Protein AF-A0A9E5WN02-F1 (afdb_monomer_lite)

pLDDT: mean 92.17, std 10.52, range [40.91, 98.56]

Secondary structure (DSSP, 8-state):
-------PPPPPP-S-SS-HHHHHHH--------SPPPPHHHHHHHHHHHH-B-STT--BSS--GGG--------EETTEE-

Radius of gyration: 15.2 Å; chains: 1; bounding box: 36×28×35 Å

Foldseek 3Di:
DPDDDDDDADAADPDDDDDPVRCVVPDDDDDDDDPDDDDSRRVNNVVQCVFNADDPVRDHNDDDVVSPSPDDDWDQDPVGID

Sequence (82 aa):
MEARHEQRLPMATTRGGMSLTESLARRRSLREFTSERLTEEQLGQLCWAAQGITSPEGFRTAPSAGAILPFTLLVASPLGVA

Structure (mmCIF, N/CA/C/O backbone):
data_AF-A0A9E5WN02-F1
#
_entry.id   AF-A0A9E5WN02-F1
#
loop_
_atom_site.group_PDB
_atom_site.id
_atom_site.type_symbol
_atom_site.label_atom_id
_atom_site.label_alt_id
_atom_site.label_comp_id
_atom_site.label_asym_id
_atom_site.label_entity_id
_atom_site.label_seq_id
_atom_site.pdbx_PDB_ins_code
_atom_site.Cartn_x
_atom_site.Cartn_y
_atom_site.Cartn_z
_atom_site.occupancy
_atom_site.B_iso_or_equiv
_atom_site.auth_seq_id
_atom_site.auth_comp_id
_atom_site.auth_asym_id
_atom_site.auth_atom_id
_atom_site.pdbx_PDB_model_num
ATOM 1 N N . MET A 1 1 ? -25.515 15.911 -14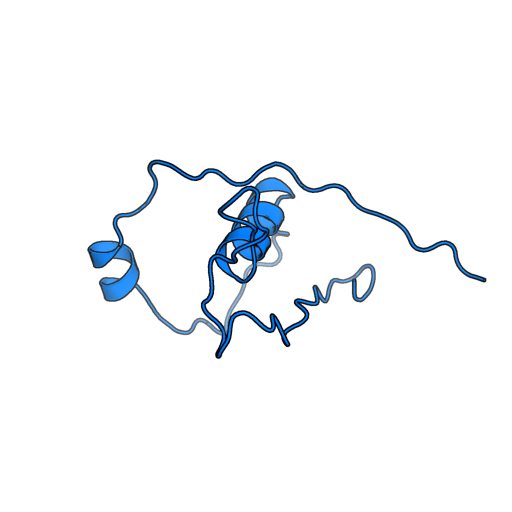.933 1.00 40.91 1 MET A N 1
ATOM 2 C CA . MET A 1 1 ? -24.205 15.261 -14.730 1.00 40.91 1 MET A CA 1
ATOM 3 C C . MET A 1 1 ? -23.719 15.696 -13.365 1.00 40.91 1 MET A C 1
ATOM 5 O O . MET A 1 1 ? -23.501 16.887 -13.192 1.00 40.91 1 MET A O 1
ATOM 9 N N . GLU A 1 2 ? -23.640 14.794 -12.390 1.00 45.41 2 GLU A N 1
ATOM 10 C CA . GLU A 1 2 ? -22.978 15.109 -11.119 1.00 45.41 2 GLU A CA 1
ATOM 11 C C . GLU A 1 2 ? -21.490 15.343 -11.379 1.00 45.41 2 GLU A C 1
ATOM 13 O O . GLU A 1 2 ? 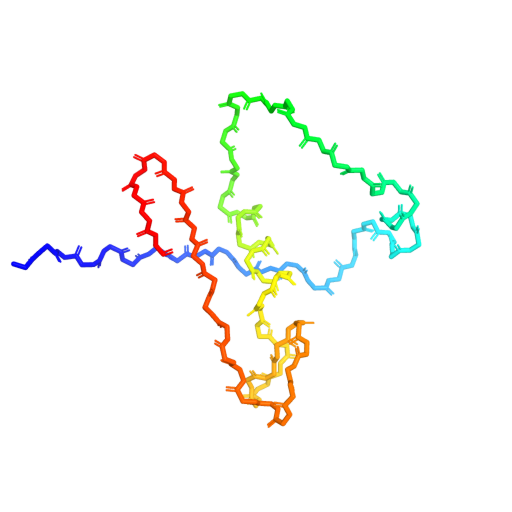-20.850 14.589 -12.118 1.00 45.41 2 GLU A O 1
ATOM 18 N N . ALA A 1 3 ? -20.962 16.440 -10.840 1.00 52.31 3 ALA A N 1
ATOM 19 C CA . ALA A 1 3 ? -19.553 16.770 -10.959 1.00 52.31 3 ALA A CA 1
ATOM 20 C C . ALA A 1 3 ? -18.731 15.668 -10.282 1.00 52.31 3 ALA A C 1
ATOM 22 O O . ALA A 1 3 ? -18.941 15.363 -9.109 1.00 52.31 3 ALA A O 1
ATOM 23 N N . ARG A 1 4 ? -17.794 15.064 -11.020 1.00 62.19 4 ARG A N 1
ATOM 24 C CA . ARG A 1 4 ? -16.800 14.161 -10.431 1.00 62.19 4 ARG A CA 1
ATOM 25 C C . ARG A 1 4 ? -15.952 14.991 -9.471 1.00 62.19 4 ARG A C 1
A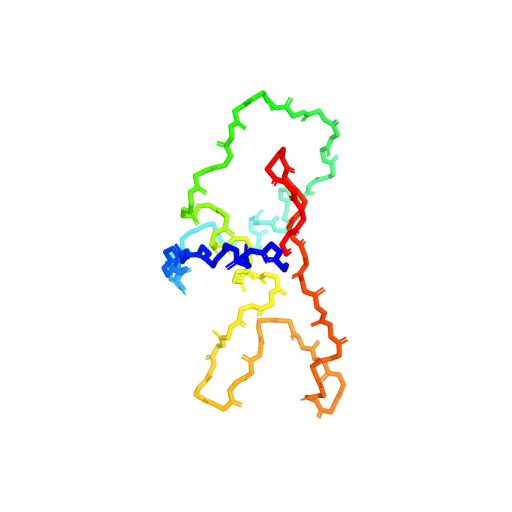TOM 27 O O . ARG A 1 4 ? -15.236 15.885 -9.910 1.00 62.19 4 ARG A O 1
ATOM 34 N N . HIS A 1 5 ? -16.087 14.735 -8.175 1.00 69.94 5 HIS A N 1
ATOM 35 C CA . HIS A 1 5 ? -15.296 15.410 -7.157 1.00 69.94 5 HIS A CA 1
ATOM 36 C C . HIS A 1 5 ? -13.889 14.805 -7.151 1.00 69.94 5 HIS A C 1
ATOM 38 O O . HIS A 1 5 ? -13.682 13.697 -6.662 1.00 69.94 5 HIS A O 1
ATOM 44 N N . GLU A 1 6 ? -12.925 15.510 -7.738 1.00 81.31 6 GLU A N 1
ATOM 45 C CA . GLU A 1 6 ? -11.524 15.097 -7.731 1.00 81.31 6 GLU A CA 1
ATOM 46 C C . GLU A 1 6 ? -10.886 15.478 -6.390 1.00 81.31 6 GLU A C 1
ATOM 48 O O . GLU A 1 6 ? -10.814 16.655 -6.034 1.00 81.31 6 GLU A O 1
ATOM 53 N N . GLN A 1 7 ? -10.440 14.477 -5.627 1.00 86.19 7 GLN A N 1
ATOM 54 C CA . GLN A 1 7 ? -9.731 14.681 -4.366 1.00 86.19 7 GLN A CA 1
ATOM 55 C C . GLN A 1 7 ? -8.241 14.419 -4.564 1.00 86.19 7 GLN A C 1
ATOM 57 O O . GLN A 1 7 ? -7.826 13.339 -4.988 1.00 86.19 7 GLN A O 1
ATOM 62 N N . ARG A 1 8 ? -7.422 15.413 -4.225 1.00 92.31 8 ARG A N 1
ATOM 63 C CA . ARG A 1 8 ? -5.968 15.306 -4.304 1.00 92.31 8 ARG A CA 1
ATOM 64 C C . ARG A 1 8 ? -5.425 14.785 -2.981 1.00 92.31 8 ARG A C 1
ATOM 66 O O . ARG A 1 8 ? -5.628 15.414 -1.951 1.00 92.31 8 ARG A O 1
ATOM 73 N N . LEU A 1 9 ? -4.722 13.659 -3.025 1.00 94.06 9 LEU A N 1
ATOM 74 C CA . LEU A 1 9 ? -4.083 13.077 -1.847 1.00 94.06 9 LEU A CA 1
ATOM 75 C C . LEU A 1 9 ? -2.627 13.555 -1.711 1.00 94.06 9 LEU A C 1
ATOM 77 O O . LEU A 1 9 ? -1.971 13.821 -2.728 1.00 94.06 9 LEU A O 1
ATOM 81 N N . PRO A 1 10 ? -2.101 13.643 -0.477 1.00 95.56 10 PRO A N 1
ATOM 82 C CA . PRO A 1 10 ? -0.685 13.885 -0.229 1.00 95.56 10 PRO A CA 1
ATOM 83 C C . PRO A 1 10 ? 0.214 12.849 -0.915 1.00 95.56 10 PRO A C 1
ATOM 85 O O . PRO A 1 10 ? -0.164 11.692 -1.113 1.00 95.56 10 PRO A O 1
ATOM 88 N N . MET A 1 11 ? 1.439 13.259 -1.258 1.00 92.12 11 MET A N 1
ATOM 89 C CA . MET A 1 11 ? 2.441 12.330 -1.781 1.00 92.12 11 MET A CA 1
ATOM 90 C C . MET A 1 11 ? 2.816 11.287 -0.728 1.00 92.12 11 MET A C 1
ATOM 92 O O . MET A 1 11 ? 3.057 11.617 0.433 1.00 92.12 11 MET A O 1
ATOM 96 N N . ALA A 1 12 ? 2.927 10.032 -1.157 1.00 95.44 12 ALA A N 1
ATOM 97 C CA . ALA A 1 12 ? 3.374 8.955 -0.291 1.00 95.44 12 ALA A CA 1
ATOM 98 C C . ALA A 1 12 ? 4.853 9.103 0.086 1.00 95.44 12 ALA A C 1
ATOM 100 O O . ALA A 1 12 ? 5.695 9.534 -0.708 1.00 95.44 12 ALA A O 1
ATOM 101 N N . THR A 1 13 ? 5.177 8.671 1.298 1.00 95.00 13 THR A N 1
ATOM 102 C CA . THR A 1 13 ? 6.553 8.544 1.767 1.00 95.00 13 THR A CA 1
ATOM 103 C C . THR A 1 13 ? 7.172 7.275 1.181 1.00 95.00 13 THR A C 1
ATOM 105 O O . THR A 1 13 ? 6.623 6.182 1.317 1.00 95.00 13 THR A O 1
ATOM 108 N N . THR A 1 14 ? 8.335 7.413 0.540 1.00 94.00 14 THR A N 1
ATOM 109 C CA . THR A 1 14 ? 9.047 6.316 -0.150 1.00 94.00 14 THR A CA 1
ATOM 110 C C . THR A 1 14 ? 10.314 5.853 0.576 1.00 94.00 14 THR A C 1
ATOM 112 O O . THR A 1 14 ? 11.052 5.007 0.070 1.00 94.00 14 THR A O 1
ATOM 115 N N . ARG A 1 15 ? 10.600 6.409 1.761 1.00 92.81 15 ARG A N 1
ATOM 116 C CA . ARG A 1 15 ? 11.785 6.098 2.575 1.00 92.81 15 ARG A CA 1
ATOM 117 C C . ARG A 1 15 ? 11.417 5.974 4.054 1.00 92.81 15 ARG A C 1
ATOM 119 O O . ARG A 1 15 ? 10.567 6.709 4.539 1.00 92.81 15 ARG A O 1
ATOM 126 N N . GLY A 1 16 ? 12.119 5.106 4.780 1.00 91.44 16 GLY A N 1
ATOM 127 C CA . GLY A 1 16 ? 11.874 4.873 6.207 1.00 91.44 16 GLY A CA 1
ATOM 128 C C . GLY A 1 16 ? 10.686 3.940 6.469 1.00 91.44 16 GLY A C 1
ATOM 129 O O . GLY A 1 16 ? 10.331 3.134 5.613 1.00 91.44 16 GLY A O 1
ATOM 130 N N . GLY A 1 17 ? 10.093 4.042 7.662 1.00 92.25 17 GLY A N 1
ATOM 131 C CA . GLY A 1 17 ? 8.986 3.187 8.103 1.00 92.25 17 GLY A CA 1
ATOM 132 C C . GLY A 1 17 ? 9.424 1.852 8.719 1.00 92.25 17 GLY A C 1
ATOM 133 O O . GLY A 1 17 ? 10.593 1.646 9.047 1.00 92.25 17 GLY A O 1
ATOM 134 N N . MET A 1 18 ? 8.453 0.952 8.905 1.00 95.44 18 MET A N 1
ATOM 135 C CA . MET A 1 18 ? 8.686 -0.417 9.378 1.00 95.44 18 MET A CA 1
ATOM 136 C C . MET A 1 18 ? 9.488 -1.201 8.334 1.00 95.44 18 MET A C 1
ATOM 138 O O . MET A 1 18 ? 9.216 -1.103 7.137 1.00 95.44 18 MET A O 1
ATOM 142 N N . SER A 1 19 ? 10.452 -2.014 8.772 1.00 97.12 19 SER A N 1
ATOM 143 C CA . SER A 1 19 ? 11.206 -2.853 7.834 1.00 97.12 19 SER A CA 1
ATOM 144 C C . SER A 1 19 ? 10.289 -3.850 7.113 1.00 97.12 19 SER A C 1
ATOM 146 O O . SER A 1 19 ? 9.250 -4.264 7.641 1.00 97.12 19 SER A O 1
ATOM 148 N N . LEU A 1 20 ? 10.687 -4.290 5.916 1.00 95.81 20 LEU A N 1
ATOM 149 C CA . LEU A 1 20 ? 9.938 -5.308 5.175 1.00 95.81 20 LEU A CA 1
ATOM 150 C C . LEU A 1 20 ? 9.795 -6.601 5.994 1.00 95.81 20 LEU A C 1
ATOM 152 O O . LEU A 1 20 ? 8.699 -7.144 6.109 1.00 95.81 20 LEU A O 1
ATOM 156 N N . THR A 1 21 ? 10.884 -7.063 6.611 1.00 98.50 21 THR A N 1
ATOM 157 C CA . THR A 1 21 ? 10.904 -8.289 7.421 1.00 98.50 21 THR A CA 1
ATOM 158 C C . THR A 1 21 ? 9.960 -8.198 8.616 1.00 98.50 21 THR A C 1
ATOM 160 O O . THR A 1 21 ? 9.200 -9.128 8.884 1.00 98.50 21 THR A O 1
ATOM 163 N N . GLU A 1 22 ? 9.957 -7.064 9.314 1.00 98.44 22 GLU A N 1
ATOM 164 C CA . GLU A 1 22 ? 9.049 -6.832 10.435 1.00 98.44 22 GLU A CA 1
ATOM 165 C C . GLU A 1 22 ? 7.585 -6.759 9.981 1.00 98.44 22 GLU A C 1
ATOM 167 O O . GLU A 1 22 ? 6.718 -7.374 10.605 1.00 98.44 22 GLU A O 1
ATOM 172 N N . SER A 1 23 ? 7.317 -6.090 8.855 1.00 97.31 23 SER A N 1
ATOM 173 C CA . SER A 1 23 ? 5.979 -6.009 8.255 1.00 97.31 23 SER A CA 1
ATOM 174 C C . SER A 1 23 ? 5.432 -7.399 7.920 1.00 97.31 23 SER A C 1
ATOM 176 O O . SER A 1 23 ? 4.288 -7.721 8.249 1.00 97.31 23 SER A O 1
ATOM 178 N N . LEU A 1 24 ? 6.264 -8.260 7.323 1.00 98.12 24 LEU A N 1
ATOM 179 C CA . LEU A 1 24 ? 5.908 -9.642 6.995 1.00 98.12 24 LEU A CA 1
ATOM 180 C C . LEU A 1 24 ? 5.635 -10.477 8.253 1.00 98.12 24 LEU A C 1
ATOM 182 O O . LEU A 1 24 ? 4.640 -11.202 8.298 1.00 98.12 24 LEU A O 1
ATOM 186 N N . ALA A 1 25 ? 6.465 -10.343 9.291 1.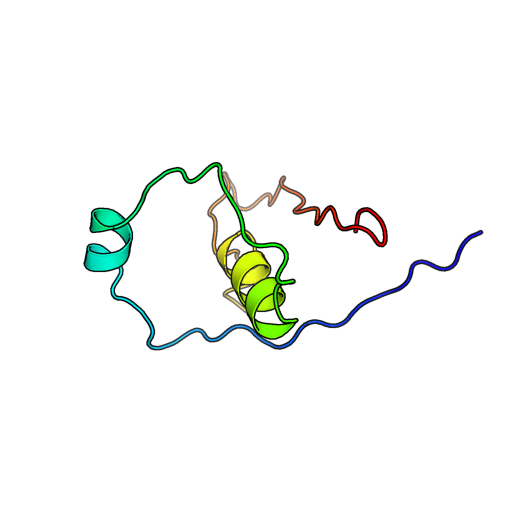00 98.56 25 ALA A N 1
ATOM 187 C CA . ALA A 1 25 ? 6.284 -11.058 10.554 1.00 98.56 25 ALA A CA 1
ATOM 188 C C . ALA A 1 25 ? 4.979 -10.657 11.273 1.00 98.56 25 ALA A C 1
ATOM 190 O O . ALA A 1 25 ? 4.236 -11.518 11.766 1.00 98.56 25 ALA A O 1
ATOM 191 N N . ARG A 1 26 ? 4.672 -9.352 11.296 1.00 98.25 26 ARG A N 1
ATOM 192 C CA . ARG A 1 26 ? 3.495 -8.779 11.971 1.00 98.25 26 ARG A CA 1
ATOM 193 C C . ARG A 1 26 ? 2.191 -8.918 11.183 1.00 98.25 26 ARG A C 1
ATOM 195 O O . ARG A 1 26 ? 1.124 -8.765 11.772 1.00 98.25 26 ARG A O 1
ATOM 202 N N . ARG A 1 27 ? 2.233 -9.223 9.882 1.00 98.12 27 ARG A N 1
ATOM 203 C CA . ARG A 1 27 ? 1.042 -9.279 9.018 1.00 98.12 27 ARG A CA 1
ATOM 204 C C . ARG A 1 27 ? -0.019 -10.242 9.566 1.00 98.12 27 ARG A C 1
ATOM 206 O O . ARG A 1 27 ? 0.208 -11.450 9.677 1.00 98.12 27 ARG A O 1
ATOM 213 N N . ARG A 1 28 ? -1.216 -9.724 9.839 1.00 98.06 28 ARG A N 1
ATOM 214 C CA . ARG A 1 28 ? -2.410 -10.486 10.239 1.00 98.06 28 ARG A CA 1
ATOM 215 C C . ARG A 1 28 ? -3.639 -9.942 9.511 1.00 98.06 28 ARG A C 1
ATOM 217 O O . ARG A 1 28 ? -3.641 -8.798 9.072 1.00 98.06 28 ARG A O 1
ATOM 224 N N . SER A 1 29 ? -4.669 -10.772 9.365 1.00 98.19 29 SER A N 1
ATOM 225 C CA . SER A 1 29 ? -5.979 -10.327 8.876 1.00 98.19 29 SER A CA 1
ATOM 226 C C . SER A 1 29 ? -6.815 -9.882 10.072 1.00 98.19 29 SER A C 1
ATOM 228 O O . SER A 1 29 ? -7.200 -10.721 10.885 1.00 98.19 29 SER A O 1
ATOM 230 N N . LEU A 1 30 ? -7.070 -8.581 10.181 1.00 97.38 30 LEU A N 1
ATOM 231 C CA . LEU A 1 30 ? -7.932 -7.993 11.207 1.00 97.38 30 LEU A CA 1
ATOM 232 C C . LEU A 1 30 ? -9.342 -7.796 10.637 1.00 97.38 30 LEU A C 1
ATOM 234 O O . LEU A 1 30 ? -9.490 -7.520 9.447 1.00 97.38 30 LEU A O 1
ATOM 238 N N . ARG A 1 31 ? -10.370 -8.003 11.466 1.00 97.81 31 ARG A N 1
ATOM 239 C CA . ARG A 1 31 ? -11.792 -7.887 11.075 1.00 97.81 31 ARG A CA 1
ATOM 240 C C . ARG A 1 31 ? -12.604 -6.971 11.993 1.00 97.81 31 ARG A C 1
ATOM 242 O O . ARG A 1 31 ? -13.780 -6.751 11.739 1.00 97.81 31 ARG A O 1
ATOM 249 N N . GLU A 1 32 ? -11.968 -6.447 13.031 1.00 97.94 32 GLU A N 1
ATOM 250 C CA . GLU A 1 32 ? -12.521 -5.454 13.944 1.00 97.94 32 GLU A CA 1
ATOM 251 C C . GLU A 1 32 ? -11.739 -4.158 13.728 1.00 97.94 32 GLU A C 1
ATOM 253 O O . GLU A 1 32 ? -10.506 -4.183 13.666 1.00 97.94 32 GLU A O 1
ATOM 258 N N . PHE A 1 33 ? -12.451 -3.044 13.565 1.00 96.56 33 PHE A N 1
ATOM 259 C CA . PHE A 1 33 ? -11.882 -1.741 13.224 1.00 96.56 33 PHE A CA 1
ATOM 260 C C . PHE A 1 33 ? -12.416 -0.675 14.179 1.00 96.56 33 PHE A C 1
ATOM 262 O O . PHE A 1 33 ? -13.540 -0.782 14.672 1.00 96.56 33 PHE A O 1
ATOM 269 N N . THR A 1 34 ? -11.620 0.362 14.428 1.00 97.19 34 THR A N 1
ATOM 270 C CA . THR A 1 34 ? -12.082 1.545 15.159 1.00 97.19 34 THR A CA 1
ATOM 271 C C . THR A 1 34 ? -13.036 2.368 14.286 1.00 97.19 34 THR A C 1
ATOM 273 O O . THR A 1 34 ? -13.097 2.203 13.067 1.00 97.19 34 THR A O 1
ATOM 276 N N . SER A 1 35 ? -13.779 3.288 14.902 1.00 95.88 35 SER A N 1
ATOM 277 C CA . SER A 1 35 ? -14.594 4.277 14.182 1.00 95.88 35 SER A CA 1
ATOM 278 C C . SER A 1 35 ? -13.779 5.466 13.653 1.00 95.88 35 SER A C 1
ATOM 280 O O . SER A 1 35 ? -14.349 6.397 13.082 1.00 95.88 35 SER A O 1
ATOM 282 N N . GLU A 1 36 ? -12.466 5.481 13.889 1.00 96.25 36 GLU A N 1
ATOM 283 C CA . GLU A 1 36 ? -11.581 6.552 13.439 1.00 96.25 36 GLU A CA 1
ATOM 284 C C . GLU A 1 36 ? -11.393 6.476 11.923 1.00 96.25 36 GLU A C 1
ATOM 286 O O . GLU A 1 36 ? -11.170 5.408 11.350 1.00 96.25 36 GLU A O 1
ATOM 291 N N . ARG A 1 37 ? -11.494 7.629 11.255 1.00 94.25 37 ARG A N 1
ATOM 292 C CA . ARG A 1 37 ? -11.235 7.713 9.816 1.00 94.25 37 ARG A CA 1
ATOM 293 C C . ARG A 1 37 ? -9.732 7.745 9.571 1.00 94.25 37 ARG A C 1
ATOM 295 O O . ARG A 1 37 ? -8.991 8.341 10.348 1.00 94.25 37 ARG A O 1
ATOM 302 N N . LEU A 1 38 ? -9.311 7.176 8.445 1.00 95.81 38 LEU A N 1
ATOM 303 C CA . LEU A 1 38 ? -7.957 7.378 7.938 1.00 95.81 38 LEU A CA 1
ATOM 304 C C . LEU A 1 38 ? -7.730 8.859 7.619 1.00 95.81 38 LEU A C 1
ATOM 306 O O . LEU A 1 38 ? -8.628 9.526 7.097 1.00 95.81 38 LEU A O 1
ATOM 310 N N . THR A 1 39 ? -6.523 9.352 7.889 1.00 95.69 39 THR A N 1
ATOM 311 C CA . THR A 1 39 ? -6.093 10.663 7.390 1.00 95.69 39 THR A CA 1
ATOM 312 C C . THR A 1 39 ? -5.837 10.602 5.882 1.00 95.69 39 THR A C 1
ATOM 314 O O . THR A 1 39 ? -5.666 9.521 5.308 1.00 95.69 39 THR A O 1
ATOM 317 N N . GLU A 1 40 ? -5.785 11.757 5.218 1.00 94.88 40 GLU A N 1
ATOM 318 C CA . GLU A 1 40 ? -5.490 11.809 3.781 1.00 94.88 40 GLU A CA 1
ATOM 319 C C . GLU A 1 40 ?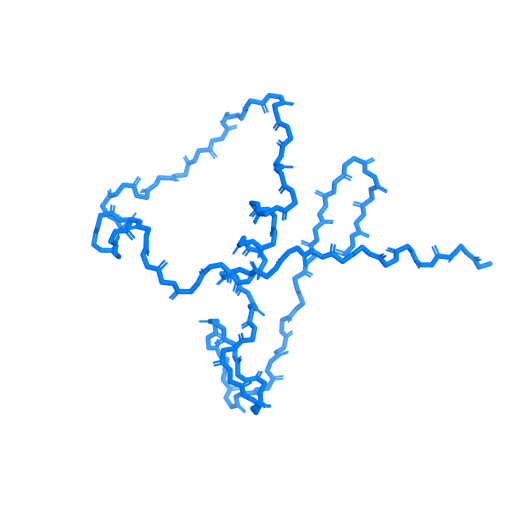 -4.089 11.272 3.466 1.00 94.88 40 GLU A C 1
ATOM 321 O O . GLU A 1 40 ? -3.903 10.603 2.451 1.00 94.88 40 GLU A O 1
ATOM 326 N N . GLU A 1 41 ? -3.115 11.486 4.354 1.00 96.19 41 GLU A N 1
ATOM 327 C CA . GLU A 1 41 ? -1.768 10.925 4.232 1.00 96.19 41 GLU A CA 1
ATOM 328 C C . GLU A 1 41 ? -1.792 9.399 4.319 1.00 96.19 41 GLU A C 1
ATOM 330 O O . GLU A 1 41 ? -1.149 8.725 3.516 1.00 96.19 41 GLU A O 1
ATOM 335 N N . GLN A 1 42 ? -2.547 8.836 5.268 1.00 96.25 42 GLN A N 1
ATOM 336 C CA . GLN A 1 42 ? -2.684 7.385 5.410 1.00 96.25 42 GLN A CA 1
ATOM 337 C C . GLN A 1 42 ? -3.374 6.774 4.187 1.00 96.25 42 GLN A C 1
ATOM 339 O O . GLN A 1 42 ? -2.919 5.753 3.669 1.00 96.25 42 GLN A O 1
ATOM 344 N N . LEU A 1 43 ? -4.438 7.415 3.695 1.00 96.06 43 LEU A N 1
ATOM 345 C CA . LEU A 1 43 ? -5.136 6.986 2.488 1.00 96.06 43 LEU A CA 1
ATOM 346 C C . LEU A 1 43 ? -4.220 7.061 1.258 1.00 96.06 43 LEU A C 1
ATOM 348 O O . LEU A 1 43 ? -4.108 6.085 0.518 1.00 96.06 43 LEU A O 1
ATOM 352 N N . GLY A 1 44 ? -3.505 8.173 1.073 1.00 96.56 44 GLY A N 1
ATOM 353 C CA . GLY A 1 44 ? -2.530 8.351 -0.006 1.00 96.56 44 GLY A CA 1
ATOM 354 C C . GLY A 1 44 ? -1.404 7.319 0.044 1.00 96.56 44 GLY A C 1
ATOM 355 O O . GLY A 1 44 ? -1.057 6.731 -0.982 1.00 96.56 44 GLY A O 1
ATOM 356 N N . GLN A 1 45 ? -0.889 7.024 1.240 1.00 97.44 45 GLN A N 1
ATOM 357 C CA . GLN A 1 45 ? 0.134 6.003 1.446 1.00 97.44 45 GLN A CA 1
ATOM 358 C C . GLN A 1 45 ? -0.370 4.604 1.065 1.00 97.44 45 GLN A C 1
ATOM 360 O O . GLN A 1 45 ? 0.358 3.862 0.407 1.00 97.44 45 GLN A O 1
ATOM 365 N N . LEU A 1 46 ? -1.600 4.240 1.444 1.00 96.62 46 LEU A N 1
ATOM 366 C CA . LEU A 1 46 ? -2.205 2.950 1.095 1.00 96.62 46 LEU A CA 1
ATOM 367 C C . LEU A 1 46 ? -2.449 2.829 -0.413 1.00 96.62 46 LEU A C 1
ATOM 369 O O . LEU A 1 46 ? -2.085 1.815 -1.011 1.00 96.62 46 LEU A O 1
ATOM 373 N N . CYS A 1 47 ? -3.003 3.871 -1.038 1.00 96.94 47 CYS A N 1
ATOM 374 C CA . CYS A 1 47 ? 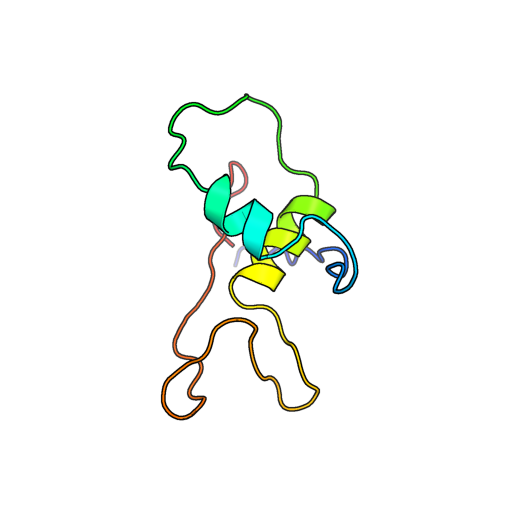-3.223 3.910 -2.482 1.00 96.94 47 CYS A CA 1
ATOM 375 C C . CYS A 1 47 ? -1.907 3.780 -3.257 1.00 96.94 47 CYS A C 1
ATOM 377 O O . CYS A 1 47 ? -1.812 2.991 -4.202 1.00 96.94 47 CYS A O 1
ATOM 379 N N . TRP A 1 48 ? -0.867 4.501 -2.825 1.00 97.12 48 TRP A N 1
ATOM 380 C CA . TRP A 1 48 ? 0.455 4.388 -3.428 1.00 97.12 48 TRP A CA 1
ATOM 381 C C . TRP A 1 48 ? 1.076 3.009 -3.191 1.00 97.12 48 TRP A C 1
ATOM 383 O O . TRP A 1 48 ? 1.595 2.415 -4.127 1.00 97.12 48 TRP A O 1
ATOM 393 N N . ALA A 1 49 ? 0.986 2.444 -1.986 1.00 96.69 49 ALA A N 1
ATOM 394 C CA . ALA A 1 49 ? 1.505 1.103 -1.726 1.00 96.69 49 ALA A CA 1
ATOM 395 C C . ALA A 1 49 ? 0.832 0.048 -2.625 1.00 96.69 49 ALA A C 1
ATOM 397 O O . ALA A 1 49 ? 1.514 -0.833 -3.147 1.00 96.69 49 ALA A O 1
ATOM 398 N N . ALA A 1 50 ? -0.477 0.167 -2.867 1.00 96.75 50 ALA A N 1
ATOM 399 C CA . ALA A 1 50 ? -1.247 -0.790 -3.657 1.00 96.75 50 ALA A CA 1
ATOM 400 C C . ALA A 1 50 ? -1.004 -0.698 -5.176 1.00 96.75 50 ALA A C 1
ATOM 402 O O . ALA A 1 50 ? -0.828 -1.733 -5.816 1.00 96.75 50 ALA A O 1
ATOM 403 N N . GLN A 1 51 ? -1.037 0.508 -5.760 1.00 96.62 51 GLN A N 1
ATOM 404 C CA . GLN A 1 51 ? -0.942 0.742 -7.217 1.00 96.62 51 GLN A CA 1
ATOM 405 C C . GLN A 1 51 ? -0.256 2.086 -7.564 1.00 96.62 51 GLN A C 1
ATOM 407 O O . GLN A 1 51 ? -0.538 2.713 -8.591 1.00 96.62 51 GLN A O 1
ATOM 412 N N . GLY A 1 52 ? 0.626 2.586 -6.701 1.00 95.88 52 GLY A N 1
ATOM 413 C CA . GLY A 1 52 ? 1.313 3.867 -6.876 1.00 95.88 52 GLY A CA 1
ATOM 414 C C . GLY A 1 52 ? 2.355 3.841 -7.983 1.00 95.88 52 GLY A C 1
ATOM 415 O O . GLY A 1 52 ? 2.896 2.788 -8.299 1.00 95.88 52 GLY A O 1
ATOM 416 N N . ILE A 1 53 ? 2.646 5.004 -8.570 1.00 95.62 53 ILE A N 1
ATOM 417 C CA . ILE A 1 53 ? 3.681 5.149 -9.602 1.00 95.62 53 ILE A CA 1
ATOM 418 C C . ILE A 1 53 ? 5.067 5.209 -8.940 1.00 95.62 53 ILE A C 1
ATOM 420 O O . ILE A 1 53 ? 5.251 5.916 -7.945 1.00 95.62 53 ILE A O 1
ATOM 424 N N . THR A 1 54 ? 6.034 4.474 -9.490 1.00 95.75 54 THR A N 1
ATOM 425 C CA . THR A 1 54 ? 7.409 4.352 -8.974 1.00 95.75 54 THR A CA 1
ATOM 426 C C . THR A 1 54 ? 8.477 4.855 -9.943 1.00 95.75 54 THR A C 1
ATOM 428 O O . THR A 1 54 ? 9.628 5.007 -9.537 1.00 95.75 54 THR A O 1
ATOM 431 N N . SER A 1 55 ? 8.119 5.146 -11.197 1.00 94.62 55 SER A N 1
ATOM 432 C CA . SER A 1 55 ? 9.049 5.652 -12.208 1.00 94.62 55 SER A CA 1
ATOM 433 C C . SER A 1 55 ? 8.386 6.655 -13.168 1.00 94.62 55 SER A C 1
ATOM 435 O O . SER A 1 55 ? 7.157 6.645 -13.300 1.00 94.62 55 SER A O 1
ATOM 437 N N . PRO A 1 56 ? 9.166 7.513 -13.857 1.00 95.06 56 PRO A N 1
ATOM 438 C CA . PRO A 1 56 ? 8.648 8.427 -14.882 1.00 95.06 56 PRO A CA 1
ATOM 439 C C . PRO A 1 56 ? 7.912 7.723 -16.031 1.00 95.06 56 PRO A C 1
ATOM 441 O O . PRO A 1 56 ? 7.007 8.298 -16.624 1.00 95.06 56 PRO A O 1
ATOM 444 N N . GLU A 1 57 ? 8.267 6.471 -16.320 1.00 93.44 57 GLU A N 1
ATOM 445 C CA . GLU A 1 57 ? 7.636 5.624 -17.340 1.00 93.44 57 GLU A CA 1
ATOM 446 C C . GLU A 1 57 ? 6.258 5.089 -16.907 1.00 93.44 57 GLU A C 1
ATOM 448 O O . GLU A 1 57 ? 5.567 4.447 -17.695 1.00 93.44 57 GLU A O 1
ATOM 453 N N . GLY A 1 58 ? 5.836 5.349 -15.664 1.00 93.62 58 GLY A N 1
ATOM 454 C CA . GLY A 1 58 ? 4.525 4.951 -15.151 1.00 93.62 58 GLY A CA 1
ATOM 455 C C . GLY A 1 58 ? 4.480 3.554 -14.529 1.00 93.62 58 GLY A C 1
ATOM 456 O O . GLY A 1 58 ? 3.383 3.024 -14.318 1.00 93.62 58 GLY A O 1
ATOM 457 N N . PHE A 1 59 ? 5.635 2.952 -14.210 1.00 95.00 59 PHE A N 1
ATOM 458 C CA . PHE A 1 59 ? 5.671 1.675 -13.494 1.00 95.00 59 PHE A CA 1
ATOM 459 C C . PHE A 1 59 ? 5.000 1.779 -12.129 1.00 95.00 59 PHE A C 1
ATOM 461 O O . PHE A 1 59 ? 4.955 2.847 -11.518 1.00 95.00 59 PHE A O 1
ATOM 468 N N . ARG A 1 60 ? 4.447 0.655 -11.668 1.00 96.44 60 ARG A N 1
ATOM 469 C CA . ARG A 1 60 ? 3.626 0.581 -10.461 1.00 96.44 60 ARG A CA 1
ATOM 470 C C . ARG A 1 60 ? 4.349 -0.138 -9.328 1.00 96.44 60 ARG A C 1
ATOM 472 O O . ARG A 1 60 ? 5.240 -0.949 -9.574 1.00 96.44 60 ARG A O 1
ATOM 479 N N . THR A 1 61 ? 3.943 0.131 -8.089 1.00 96.50 61 THR A N 1
ATOM 480 C CA . THR A 1 61 ? 4.411 -0.610 -6.905 1.00 96.50 61 THR A CA 1
ATOM 481 C C . THR A 1 61 ? 4.088 -2.101 -6.994 1.00 96.50 61 THR A C 1
ATOM 483 O O . THR A 1 61 ? 4.889 -2.927 -6.560 1.00 96.50 61 THR A O 1
ATOM 486 N N . ALA A 1 62 ? 2.948 -2.452 -7.594 1.00 96.25 62 ALA A N 1
ATOM 487 C CA . ALA A 1 62 ? 2.577 -3.824 -7.908 1.00 96.25 62 ALA A CA 1
ATOM 488 C C . ALA A 1 62 ? 2.937 -4.175 -9.367 1.00 96.25 62 ALA A C 1
ATOM 490 O O . ALA A 1 62 ? 2.563 -3.439 -10.285 1.00 96.25 62 ALA A O 1
ATOM 491 N N . PRO A 1 63 ? 3.622 -5.304 -9.622 1.00 95.44 63 PRO A N 1
ATOM 492 C CA . PRO A 1 63 ? 3.940 -5.728 -10.980 1.00 95.44 63 PRO A CA 1
ATOM 493 C C . PRO A 1 63 ? 2.686 -6.203 -11.731 1.00 95.44 63 PRO A C 1
ATOM 495 O O . PRO A 1 63 ? 1.720 -6.681 -11.138 1.00 95.44 63 PRO A O 1
ATOM 498 N N . SER A 1 64 ? 2.728 -6.134 -13.062 1.00 95.06 64 SER A N 1
ATOM 499 C CA . SER A 1 64 ? 1.717 -6.729 -13.943 1.00 95.06 64 SER A CA 1
ATOM 500 C C . SER A 1 64 ? 2.376 -7.367 -15.163 1.00 95.06 64 SER A C 1
ATOM 502 O O . SER A 1 64 ? 3.428 -6.913 -15.623 1.00 95.06 64 SER A O 1
ATOM 504 N N . ALA A 1 65 ? 1.771 -8.440 -15.679 1.00 95.25 65 ALA A N 1
ATOM 505 C CA . ALA A 1 65 ? 2.286 -9.145 -16.847 1.00 95.25 65 ALA A CA 1
ATOM 506 C C . ALA A 1 65 ? 2.378 -8.191 -18.048 1.00 95.25 65 ALA A C 1
ATOM 508 O O . ALA A 1 65 ? 1.407 -7.518 -18.384 1.00 95.25 65 ALA A O 1
ATOM 509 N N . GLY A 1 66 ? 3.560 -8.102 -18.664 1.00 93.75 66 GLY A N 1
ATOM 510 C CA . GLY A 1 66 ? 3.800 -7.232 -19.819 1.00 93.75 66 GLY A CA 1
ATOM 511 C C . GLY A 1 66 ? 3.654 -5.730 -19.549 1.00 93.75 66 GLY A C 1
ATOM 512 O O . GLY A 1 66 ? 3.539 -4.974 -20.505 1.00 93.75 66 GLY A O 1
ATOM 513 N N . ALA A 1 67 ? 3.623 -5.296 -18.281 1.00 89.88 67 ALA A N 1
ATOM 514 C CA . ALA A 1 67 ? 3.377 -3.904 -17.894 1.00 89.88 67 ALA A CA 1
ATOM 515 C C . ALA A 1 67 ? 2.074 -3.312 -18.476 1.00 89.88 67 ALA A C 1
ATOM 517 O O . ALA A 1 67 ? 1.991 -2.116 -18.732 1.00 89.88 67 ALA A O 1
ATOM 518 N N . ILE A 1 68 ? 1.041 -4.145 -18.660 1.00 92.25 68 ILE A N 1
ATOM 519 C CA . ILE A 1 68 ? -0.250 -3.724 -19.236 1.00 92.25 68 ILE A CA 1
ATOM 520 C C . ILE A 1 68 ? -1.153 -2.973 -18.244 1.00 92.25 68 ILE A C 1
ATOM 522 O O . ILE A 1 68 ? -2.159 -2.406 -18.652 1.00 92.25 68 ILE A O 1
ATOM 526 N N . LEU A 1 69 ? -0.807 -2.980 -16.949 1.00 89.56 69 LEU A N 1
ATOM 527 C CA . LEU A 1 69 ? -1.494 -2.243 -15.879 1.00 89.56 69 LEU A CA 1
ATOM 528 C C . LEU A 1 69 ? -3.030 -2.448 -15.854 1.00 89.56 69 LEU A C 1
ATOM 530 O O . LEU A 1 69 ? -3.779 -1.473 -15.869 1.00 89.56 69 LEU A O 1
ATOM 534 N N . PRO A 1 70 ? -3.540 -3.695 -15.793 1.00 92.44 70 PRO A N 1
ATOM 535 C CA . PRO A 1 70 ? -4.959 -3.979 -16.026 1.00 92.44 70 PRO A CA 1
ATOM 536 C C . PRO A 1 70 ? -5.858 -3.694 -14.811 1.00 92.44 70 PRO A C 1
ATOM 538 O O . PRO A 1 70 ? -7.058 -3.954 -14.856 1.00 92.44 70 PRO A O 1
ATOM 541 N N . PHE A 1 71 ? -5.286 -3.229 -13.698 1.00 92.38 71 PHE A N 1
ATOM 542 C CA . PHE A 1 71 ? -5.985 -3.099 -12.426 1.00 92.38 71 PHE A CA 1
ATOM 543 C C . PHE A 1 71 ? -6.369 -1.649 -12.143 1.00 92.38 71 PHE A C 1
ATOM 545 O O . PHE A 1 71 ? -5.557 -0.735 -12.274 1.00 92.38 71 PHE A O 1
ATOM 552 N N . THR A 1 72 ? -7.602 -1.461 -11.676 1.00 93.00 72 THR A N 1
ATOM 553 C CA . THR A 1 72 ? -8.093 -0.194 -11.132 1.00 93.00 72 THR A CA 1
ATOM 554 C C . THR A 1 72 ? -8.249 -0.333 -9.626 1.00 93.00 72 THR A C 1
ATOM 556 O O . THR A 1 72 ? -8.863 -1.287 -9.147 1.00 93.00 72 THR A O 1
ATOM 559 N N . LEU A 1 73 ? -7.686 0.615 -8.880 1.00 95.06 73 LEU A N 1
ATOM 560 C CA . LEU A 1 73 ? -7.900 0.723 -7.443 1.00 95.06 73 LEU A CA 1
ATOM 561 C C . LEU A 1 73 ? -9.091 1.648 -7.195 1.00 95.06 73 LEU A C 1
ATOM 563 O O . LEU A 1 73 ? -9.062 2.790 -7.643 1.00 95.06 73 LEU A O 1
ATOM 567 N N . LEU A 1 74 ? -10.095 1.147 -6.477 1.00 95.69 74 LEU A N 1
ATOM 568 C CA . LEU A 1 74 ? -11.251 1.923 -6.036 1.00 95.69 74 LEU A CA 1
ATOM 569 C C . LEU A 1 74 ? -11.221 2.092 -4.517 1.00 95.69 74 LEU A C 1
ATOM 571 O O . LEU A 1 74 ? -10.832 1.171 -3.793 1.00 95.69 74 LEU A O 1
ATOM 575 N N . VAL A 1 75 ? -11.681 3.242 -4.034 1.00 94.75 75 VAL A N 1
ATOM 576 C CA . VAL A 1 75 ? -11.830 3.553 -2.610 1.00 94.75 75 VAL A CA 1
ATOM 577 C C . VAL A 1 75 ? -13.311 3.702 -2.291 1.00 94.75 75 VAL A C 1
ATOM 579 O O . VAL A 1 75 ? -13.956 4.660 -2.705 1.00 94.75 75 VAL A O 1
ATOM 582 N N . ALA A 1 76 ? -13.849 2.763 -1.514 1.00 94.38 76 ALA A N 1
ATOM 583 C CA . ALA A 1 76 ? -15.203 2.853 -0.982 1.00 94.38 76 ALA A CA 1
ATOM 584 C C . ALA A 1 76 ? -15.191 3.564 0.377 1.00 94.38 76 ALA A C 1
ATOM 586 O O . ALA A 1 76 ? -14.536 3.118 1.318 1.00 94.38 76 ALA A O 1
ATOM 587 N N . SER A 1 77 ? -15.933 4.663 0.485 1.00 91.12 77 SER A N 1
ATOM 588 C CA . SER A 1 77 ? -16.034 5.476 1.697 1.00 91.12 77 SER A CA 1
ATOM 589 C C . SER A 1 77 ? -17.489 5.881 1.972 1.00 91.12 77 SER A C 1
ATOM 591 O O . SER A 1 77 ? -18.340 5.752 1.090 1.00 91.12 77 SER A O 1
ATOM 593 N N . PRO A 1 78 ? -17.801 6.444 3.156 1.00 89.75 78 PRO A N 1
ATOM 594 C CA . PRO A 1 78 ? -19.130 6.999 3.424 1.00 89.75 78 PRO A CA 1
ATOM 595 C C . PRO A 1 78 ? -19.563 8.121 2.464 1.00 89.75 78 PRO A C 1
ATOM 597 O O . PRO A 1 78 ? -20.747 8.426 2.400 1.00 89.75 78 PRO A O 1
ATOM 600 N N . LEU A 1 79 ? -18.622 8.746 1.746 1.00 87.06 79 LEU A N 1
ATOM 601 C CA . LEU A 1 79 ? -18.902 9.794 0.758 1.00 87.06 79 LEU A CA 1
ATOM 602 C C . LEU A 1 79 ? -19.161 9.233 -0.650 1.00 87.06 79 LEU A C 1
ATOM 604 O O . LEU A 1 79 ? -19.528 9.987 -1.545 1.00 87.06 79 LEU A O 1
ATOM 608 N N . GLY A 1 80 ? -18.972 7.926 -0.850 1.00 89.25 80 GLY A N 1
ATOM 609 C CA . GLY A 1 80 ? -19.119 7.257 -2.138 1.00 89.25 80 GLY A CA 1
ATOM 610 C C . GLY A 1 80 ? -17.912 6.398 -2.506 1.00 89.25 80 GLY A C 1
ATOM 611 O O . GLY A 1 80 ? -16.994 6.196 -1.703 1.00 89.25 80 GLY A O 1
ATOM 612 N N . VAL A 1 81 ? -17.943 5.881 -3.734 1.00 90.12 81 VAL A N 1
ATOM 613 C CA . VAL A 1 81 ? -16.848 5.119 -4.343 1.00 90.12 81 VAL A CA 1
ATOM 614 C C . VAL A 1 81 ? -16.128 6.016 -5.342 1.00 90.12 81 VAL A C 1
ATOM 616 O O . VAL A 1 81 ? -16.774 6.575 -6.230 1.00 90.12 81 VAL A O 1
ATOM 619 N N . ALA A 1 82 ? -14.814 6.139 -5.178 1.00 85.38 82 ALA A N 1
ATOM 620 C CA . ALA A 1 82 ? -13.911 6.834 -6.092 1.00 85.38 82 ALA A CA 1
ATOM 621 C C . ALA A 1 82 ? -12.970 5.842 -6.778 1.00 85.38 82 ALA A C 1
ATOM 623 O O . ALA A 1 82 ? -12.598 4.843 -6.117 1.00 85.38 82 ALA A O 1
#